Protein AF-A0A321L3Z3-F1 (afdb_monomer_lite)

pLDDT: mean 92.78, std 7.29, range [52.59, 97.62]

Secondary structure (DSSP, 8-state):
--------HHHHHHHHHHHHHTTS-HHHHHHHHHHHHHTPPPPHHHHHHHHHHHHHHHT--HHHHHHHHHHHHHHHHHHHHHHHH-

Foldseek 3Di:
DDDDDDDDPVVVVVLQVVCVVVVHGSVVSVVVVVVCVVPDDDDPCSVCVVVVVVCVVVVDDPVVVVVVVVVVVVVVVVVVVVVVVD

Radius of gyration: 24.61 Å; chains: 1; bounding box: 48×38×56 Å

Sequence (86 aa):
MTVTLELEPEVESLLEKRARADGCGVPDYVKKLIKKEVNRKRTFDEILAPFRQAIEKSGISDDELDSLFTEARKEVFKTKQERQQG

Structure (mmCIF, N/CA/C/O backbone):
data_AF-A0A321L3Z3-F1
#
_entry.id   AF-A0A321L3Z3-F1
#
loop_
_atom_site.group_PDB
_atom_site.id
_atom_site.type_symbol
_atom_site.label_atom_id
_atom_site.label_alt_id
_atom_site.label_comp_id
_atom_site.label_asym_id
_atom_site.label_entity_id
_atom_site.label_seq_id
_atom_site.pdbx_PDB_ins_code
_atom_site.Cartn_x
_atom_site.Cartn_y
_atom_site.Cartn_z
_atom_site.occupancy
_atom_site.B_iso_or_equiv
_atom_site.auth_seq_id
_atom_site.auth_comp_id
_atom_site.auth_asym_id
_atom_site.auth_atom_id
_atom_site.pdbx_PDB_model_num
ATOM 1 N N . MET A 1 1 ? 23.733 3.587 -0.956 1.00 87.00 1 MET A N 1
ATOM 2 C CA . MET A 1 1 ? 23.783 2.109 -1.000 1.00 87.00 1 MET A CA 1
ATOM 3 C C . MET A 1 1 ? 23.551 1.655 -2.430 1.00 87.00 1 MET A C 1
ATOM 5 O O . MET A 1 1 ? 22.831 2.348 -3.141 1.00 87.00 1 MET A O 1
ATOM 9 N N . THR A 1 2 ? 24.140 0.532 -2.830 1.00 89.50 2 THR A N 1
ATOM 10 C CA . THR A 1 2 ? 23.931 -0.083 -4.150 1.00 89.50 2 THR A CA 1
ATOM 11 C C . THR A 1 2 ? 23.245 -1.427 -3.944 1.00 89.50 2 THR A C 1
ATOM 13 O O . THR A 1 2 ? 23.595 -2.144 -3.010 1.00 89.50 2 THR A O 1
ATOM 16 N N . VAL A 1 3 ? 22.261 -1.740 -4.784 1.00 90.00 3 VAL A N 1
ATOM 17 C CA . VAL A 1 3 ? 21.541 -3.018 -4.785 1.00 90.00 3 VAL A CA 1
ATOM 18 C C . VAL A 1 3 ? 21.560 -3.549 -6.214 1.00 90.00 3 VAL A C 1
ATOM 20 O O . VAL A 1 3 ? 21.287 -2.787 -7.142 1.00 90.00 3 VAL A O 1
ATOM 23 N N . THR A 1 4 ? 21.882 -4.829 -6.376 1.00 93.50 4 THR A N 1
ATOM 24 C CA . THR A 1 4 ? 21.780 -5.549 -7.651 1.00 93.50 4 THR A CA 1
ATOM 25 C C . THR A 1 4 ? 20.498 -6.371 -7.629 1.00 93.50 4 THR A C 1
ATOM 27 O O . THR A 1 4 ? 20.210 -7.021 -6.626 1.00 93.50 4 THR A O 1
ATOM 30 N N . LEU A 1 5 ? 19.716 -6.308 -8.704 1.00 89.94 5 LEU A N 1
ATOM 31 C CA . LEU A 1 5 ? 18.448 -7.018 -8.847 1.00 89.94 5 LEU A CA 1
ATOM 32 C C . LEU A 1 5 ? 18.519 -7.873 -10.107 1.00 89.94 5 LEU A C 1
ATOM 34 O O . LEU A 1 5 ? 18.846 -7.355 -11.172 1.00 89.94 5 LEU A O 1
ATOM 38 N N . GLU A 1 6 ? 18.190 -9.152 -9.982 1.00 94.50 6 GLU A N 1
ATOM 39 C CA . GLU A 1 6 ? 17.920 -10.015 -11.128 1.00 94.50 6 GLU A CA 1
ATOM 40 C C . GLU A 1 6 ? 16.415 -9.977 -11.388 1.00 94.50 6 GLU A C 1
ATOM 42 O O . GLU A 1 6 ? 15.615 -10.207 -10.479 1.00 94.50 6 GLU A O 1
ATOM 47 N N . LEU A 1 7 ? 16.028 -9.603 -12.605 1.00 93.81 7 LEU A N 1
ATOM 48 C CA . LEU A 1 7 ? 14.632 -9.478 -13.007 1.00 93.81 7 LEU A CA 1
ATOM 49 C C . LEU A 1 7 ? 14.308 -10.556 -14.030 1.00 93.81 7 LEU A C 1
ATOM 51 O O . LEU A 1 7 ? 15.136 -10.901 -14.872 1.00 93.81 7 LEU A O 1
ATOM 55 N N . GLU A 1 8 ? 13.077 -11.053 -13.990 1.00 97.62 8 GLU A N 1
ATOM 56 C CA . GLU A 1 8 ? 12.567 -11.872 -15.082 1.00 97.62 8 GLU A CA 1
ATOM 57 C C . GLU A 1 8 ? 12.597 -11.060 -16.393 1.00 97.62 8 GLU A C 1
ATOM 59 O O . GLU A 1 8 ? 12.260 -9.867 -16.371 1.00 97.62 8 GLU A O 1
ATOM 64 N N . PRO A 1 9 ? 12.943 -11.671 -17.544 1.00 96.06 9 PRO A N 1
ATOM 65 C CA . PRO A 1 9 ? 13.095 -10.945 -18.809 1.00 96.06 9 PRO A CA 1
ATOM 66 C C . PRO A 1 9 ? 11.858 -10.132 -19.217 1.00 96.06 9 PRO A C 1
ATOM 68 O O . PRO A 1 9 ? 11.965 -9.051 -19.801 1.00 96.06 9 PRO A O 1
ATOM 71 N N . GLU A 1 10 ? 10.661 -10.627 -18.889 1.00 96.75 10 GLU A N 1
ATOM 72 C CA . GLU A 1 10 ? 9.408 -9.914 -19.143 1.00 96.75 10 GLU A CA 1
ATOM 73 C C . GLU A 1 10 ? 9.307 -8.622 -18.316 1.00 96.75 10 GLU A C 1
ATOM 75 O O . GLU A 1 10 ? 8.955 -7.561 -18.843 1.00 96.75 10 GLU A O 1
ATOM 80 N N . VAL A 1 11 ? 9.678 -8.687 -17.035 1.00 96.19 11 VAL A N 1
ATOM 81 C CA . VAL A 1 11 ? 9.676 -7.538 -16.123 1.00 96.19 11 VAL A CA 1
ATOM 82 C C . VAL A 1 11 ? 10.711 -6.506 -16.561 1.00 96.19 11 VAL A C 1
ATOM 84 O O . VAL A 1 11 ? 10.396 -5.316 -16.598 1.00 96.19 11 VAL A O 1
ATOM 87 N N . GLU A 1 12 ? 11.910 -6.944 -16.950 1.00 95.75 12 GLU A N 1
ATOM 88 C CA . GLU A 1 12 ? 12.954 -6.067 -17.490 1.00 95.75 12 GLU A CA 1
ATOM 89 C C . GLU A 1 12 ? 12.471 -5.336 -18.752 1.00 95.75 12 GLU A C 1
ATOM 91 O O . GLU A 1 12 ? 12.536 -4.106 -18.822 1.00 95.75 12 GLU A O 1
ATOM 96 N N . SER A 1 13 ? 11.865 -6.055 -19.703 1.00 96.44 13 SER A N 1
ATOM 97 C CA . SER A 1 13 ? 11.320 -5.453 -20.927 1.00 96.44 13 SER A CA 1
ATOM 98 C C . SER A 1 13 ? 10.244 -4.399 -20.637 1.00 96.44 13 SER A C 1
ATOM 100 O O . SER A 1 13 ? 10.225 -3.320 -21.243 1.00 96.44 13 SER A O 1
ATOM 102 N N . LEU A 1 14 ? 9.338 -4.678 -19.694 1.00 96.75 14 LEU A N 1
ATOM 103 C CA . LEU A 1 14 ? 8.308 -3.725 -19.272 1.00 96.75 14 LEU A CA 1
ATOM 104 C C . LEU A 1 14 ? 8.916 -2.496 -18.590 1.00 96.75 14 LEU A C 1
ATOM 106 O O . LEU A 1 14 ? 8.468 -1.371 -18.835 1.00 96.75 14 LEU A O 1
ATOM 110 N N . LEU A 1 15 ? 9.941 -2.695 -17.764 1.00 96.06 15 LEU A N 1
ATOM 111 C CA . LEU A 1 15 ? 10.657 -1.631 -17.074 1.00 96.06 15 LEU A CA 1
ATOM 112 C C . LEU A 1 15 ? 11.359 -0.701 -18.071 1.00 96.06 15 LEU A C 1
ATOM 114 O O . LEU A 1 15 ? 11.205 0.515 -17.975 1.00 96.06 15 LEU A O 1
ATOM 118 N N . GLU A 1 16 ? 12.047 -1.251 -19.074 1.00 96.12 16 GLU A N 1
ATOM 119 C CA . GLU A 1 16 ? 12.678 -0.464 -20.136 1.00 96.12 16 GLU A CA 1
ATOM 120 C C . GLU A 1 16 ? 11.667 0.347 -20.949 1.00 96.12 16 GLU A C 1
ATOM 122 O O . GLU A 1 16 ? 11.909 1.512 -21.271 1.00 96.12 16 GLU A O 1
ATOM 127 N N . LYS A 1 17 ? 10.529 -0.258 -21.313 1.00 97.50 17 LYS A N 1
ATOM 128 C CA . LYS A 1 17 ? 9.459 0.436 -22.048 1.00 97.50 17 LYS A CA 1
ATOM 129 C C . LYS A 1 17 ? 8.927 1.621 -21.247 1.00 97.50 17 LYS A C 1
ATOM 131 O O . LYS A 1 17 ? 8.794 2.712 -21.797 1.00 97.50 17 LYS A O 1
ATOM 136 N N . ARG A 1 18 ? 8.665 1.425 -19.953 1.00 97.31 18 ARG A N 1
ATOM 137 C CA . ARG A 1 18 ? 8.173 2.486 -19.063 1.00 97.31 18 ARG A CA 1
ATOM 138 C C . ARG A 1 18 ? 9.220 3.573 -18.827 1.00 97.31 18 ARG A C 1
ATOM 140 O O . ARG A 1 18 ? 8.880 4.746 -18.904 1.00 97.31 18 ARG A O 1
ATOM 147 N N . ALA A 1 19 ? 10.483 3.204 -18.622 1.00 97.19 19 ALA A N 1
ATOM 148 C CA . ALA A 1 19 ? 11.576 4.161 -18.465 1.00 97.19 19 ALA A CA 1
ATOM 149 C C . ALA A 1 19 ? 11.732 5.049 -19.713 1.00 97.19 19 ALA A C 1
ATOM 151 O O . ALA A 1 19 ? 11.788 6.275 -19.592 1.00 97.19 19 ALA A O 1
ATOM 152 N N . ARG A 1 20 ? 11.699 4.438 -20.910 1.00 96.81 20 ARG A N 1
ATOM 153 C CA . ARG A 1 20 ? 11.708 5.152 -22.197 1.00 96.81 20 ARG A CA 1
ATOM 154 C C . ARG A 1 20 ? 10.518 6.101 -22.343 1.00 96.81 20 ARG A C 1
ATOM 156 O O . ARG A 1 20 ? 10.718 7.236 -22.761 1.00 96.81 20 ARG A O 1
ATOM 163 N N . ALA A 1 21 ? 9.311 5.666 -21.978 1.00 96.69 21 ALA A N 1
ATOM 164 C CA . ALA A 1 21 ? 8.118 6.517 -22.008 1.00 96.69 21 ALA A CA 1
ATOM 165 C C . ALA A 1 21 ? 8.227 7.723 -21.052 1.00 96.69 21 ALA A C 1
ATOM 167 O O . ALA A 1 2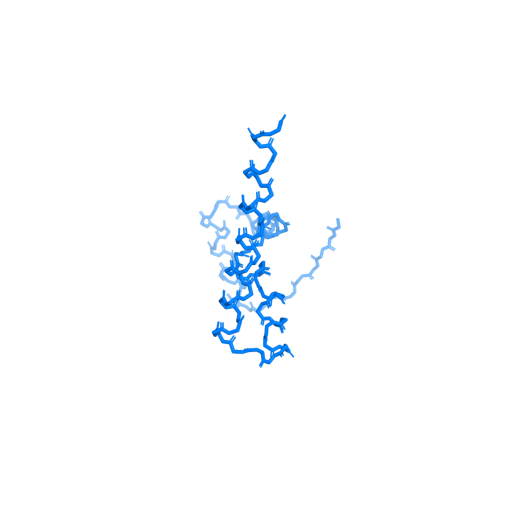1 ? 7.790 8.817 -21.393 1.00 96.69 21 ALA A O 1
ATOM 168 N N . ASP A 1 22 ? 8.883 7.542 -19.902 1.00 95.31 22 ASP A N 1
ATOM 169 C CA . ASP A 1 22 ? 9.197 8.598 -18.928 1.00 95.31 22 ASP A CA 1
ATOM 170 C C . ASP A 1 22 ? 10.424 9.455 -19.315 1.00 95.31 22 ASP A C 1
ATOM 172 O O . ASP A 1 22 ? 10.850 10.314 -18.535 1.00 95.31 22 ASP A O 1
ATOM 176 N N . GLY A 1 23 ? 11.030 9.210 -20.485 1.00 96.62 23 GLY A N 1
ATOM 177 C CA . GLY A 1 23 ? 12.195 9.943 -20.987 1.00 96.62 23 GLY A CA 1
ATOM 178 C C . GLY A 1 23 ? 13.462 9.763 -20.146 1.00 96.62 23 GLY A C 1
ATOM 179 O O . GLY A 1 23 ? 14.316 10.647 -20.129 1.00 96.62 23 GLY A O 1
ATOM 180 N N . CYS A 1 24 ? 13.588 8.657 -19.408 1.00 95.25 24 CYS A N 1
ATOM 181 C CA . CYS A 1 24 ? 14.731 8.400 -18.531 1.00 95.25 24 CYS A CA 1
ATOM 182 C C . CYS A 1 24 ? 15.302 6.986 -18.699 1.00 95.25 24 CYS A C 1
ATOM 184 O O . CYS A 1 24 ? 14.677 6.096 -19.269 1.00 95.25 24 CYS A O 1
ATOM 186 N N . GLY A 1 25 ? 16.526 6.778 -18.211 1.00 95.69 25 GLY A N 1
ATOM 187 C CA . GLY A 1 25 ? 17.130 5.448 -18.172 1.00 95.69 25 GLY A CA 1
ATOM 188 C C . GLY A 1 25 ? 16.484 4.558 -17.110 1.00 95.69 25 GLY A C 1
ATOM 189 O O . GLY A 1 25 ? 15.965 5.047 -16.103 1.00 95.69 25 GLY A O 1
ATOM 190 N N . VAL A 1 26 ? 16.583 3.238 -17.296 1.00 94.94 26 VAL A N 1
ATOM 191 C CA . VAL A 1 26 ? 16.093 2.236 -16.333 1.00 94.94 26 VAL A CA 1
ATOM 192 C C . VAL A 1 26 ? 16.559 2.513 -14.8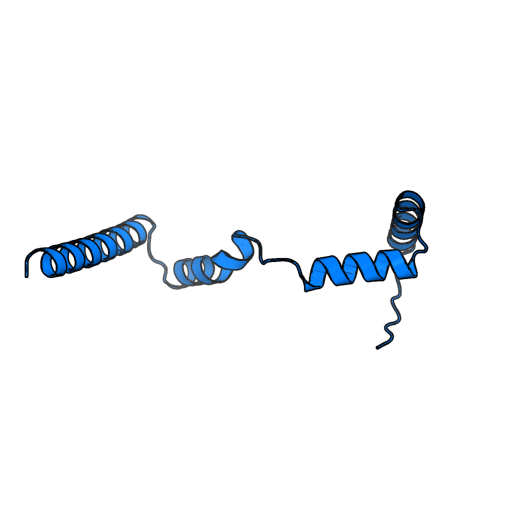94 1.00 94.94 26 VAL A C 1
ATOM 194 O O . VAL A 1 26 ? 15.702 2.529 -14.010 1.00 94.94 26 VAL A O 1
ATOM 197 N N . PRO A 1 27 ? 17.846 2.821 -14.614 1.00 94.19 27 PRO A N 1
ATOM 198 C CA . PRO A 1 27 ? 18.285 3.083 -13.243 1.00 94.19 27 PRO A CA 1
ATOM 199 C C . PRO A 1 27 ? 17.551 4.252 -12.577 1.00 94.19 27 PRO A C 1
ATOM 201 O O . PRO A 1 27 ? 17.207 4.178 -11.398 1.00 94.19 27 PRO A O 1
ATOM 204 N N . ASP A 1 28 ? 17.278 5.328 -13.314 1.00 95.31 28 ASP A N 1
ATOM 205 C CA . ASP A 1 28 ? 16.590 6.495 -12.758 1.00 95.31 28 ASP A CA 1
ATOM 206 C C . ASP A 1 28 ? 15.090 6.257 -12.613 1.00 95.31 28 ASP A C 1
ATOM 208 O O . ASP A 1 28 ? 14.486 6.716 -11.641 1.00 95.31 28 ASP A O 1
ATOM 212 N N . TYR A 1 29 ? 14.501 5.475 -13.516 1.00 95.94 29 TYR A N 1
ATOM 213 C CA . TYR A 1 29 ? 13.127 5.014 -13.376 1.00 95.94 29 TYR A CA 1
ATOM 214 C C . TYR A 1 29 ? 12.951 4.148 -12.118 1.00 95.94 29 TYR A C 1
ATOM 216 O O . TYR A 1 29 ? 12.069 4.418 -11.301 1.00 95.94 29 TYR A O 1
ATOM 224 N N . VAL A 1 30 ? 13.848 3.184 -11.880 1.00 95.19 30 VAL A N 1
ATOM 225 C CA . VAL A 1 30 ? 13.842 2.346 -10.666 1.00 95.19 30 VAL A CA 1
ATOM 226 C C . VAL A 1 30 ? 14.004 3.196 -9.405 1.00 95.19 30 VAL A C 1
ATOM 228 O O . VAL A 1 30 ? 13.237 3.034 -8.457 1.00 95.19 30 VAL A O 1
ATOM 231 N N . LYS A 1 31 ? 14.930 4.167 -9.392 1.00 94.62 31 LYS A N 1
ATOM 232 C CA . LYS A 1 31 ? 15.071 5.106 -8.262 1.00 94.62 31 LYS A CA 1
ATOM 233 C C . LYS A 1 31 ? 13.778 5.880 -7.991 1.00 94.62 31 LYS A C 1
ATOM 235 O O . LYS A 1 31 ? 13.406 6.041 -6.829 1.00 94.62 31 LYS A O 1
ATOM 240 N N . LYS A 1 32 ? 13.086 6.361 -9.033 1.00 94.44 32 LYS A N 1
ATOM 241 C CA . LYS A 1 32 ? 11.794 7.058 -8.893 1.00 94.44 32 LYS A CA 1
ATOM 242 C C . LYS A 1 32 ? 10.729 6.141 -8.294 1.00 94.44 32 LYS A C 1
ATOM 244 O O . LYS A 1 32 ? 10.028 6.570 -7.379 1.00 94.44 32 LYS A O 1
ATOM 249 N N . LEU A 1 33 ? 10.629 4.897 -8.768 1.00 94.69 33 LEU A N 1
ATOM 250 C CA . LEU A 1 33 ? 9.685 3.910 -8.240 1.00 94.69 33 LEU A CA 1
ATOM 251 C C . LEU A 1 33 ? 9.952 3.608 -6.766 1.00 94.69 33 LEU A C 1
ATOM 253 O O . LEU A 1 33 ? 9.034 3.711 -5.957 1.00 94.69 33 LEU A O 1
ATOM 257 N N . ILE A 1 34 ? 11.207 3.337 -6.401 1.00 94.75 34 ILE A N 1
ATOM 258 C CA . ILE A 1 34 ? 11.594 3.103 -5.005 1.00 94.75 34 ILE A CA 1
ATOM 259 C C . ILE A 1 34 ? 11.256 4.330 -4.159 1.00 94.75 34 ILE A C 1
ATOM 261 O O . ILE A 1 34 ? 10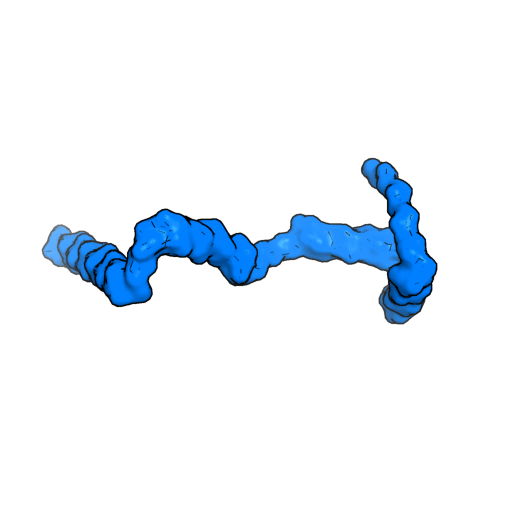.617 4.195 -3.123 1.00 94.75 34 ILE A O 1
ATOM 265 N N . LYS A 1 35 ? 11.611 5.542 -4.608 1.00 95.00 35 LYS A N 1
ATOM 266 C CA . LYS A 1 35 ? 11.298 6.781 -3.880 1.00 95.00 35 LYS A CA 1
ATOM 267 C C . LYS A 1 35 ? 9.792 6.961 -3.682 1.00 95.00 35 LYS A C 1
ATOM 269 O O . LYS A 1 35 ? 9.375 7.406 -2.615 1.00 95.00 35 LYS A O 1
ATOM 274 N N . LYS A 1 36 ? 8.981 6.647 -4.692 1.00 93.62 36 LYS A N 1
ATOM 275 C CA . LYS A 1 36 ? 7.519 6.700 -4.595 1.00 93.62 36 LYS 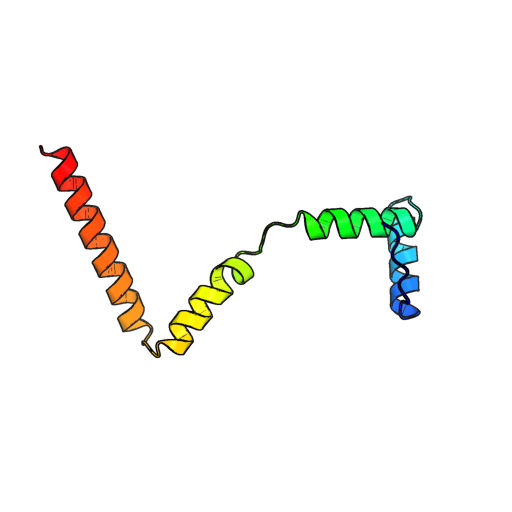A CA 1
ATOM 276 C C . LYS A 1 36 ? 7.005 5.689 -3.571 1.00 93.62 36 LYS A C 1
ATOM 278 O O . LYS A 1 36 ? 6.173 6.053 -2.749 1.00 93.62 36 LYS A O 1
ATOM 283 N N . GLU A 1 37 ? 7.523 4.467 -3.608 1.00 93.50 37 GLU A N 1
ATOM 284 C CA . GLU A 1 37 ? 7.100 3.372 -2.736 1.00 93.50 37 GLU A CA 1
ATOM 285 C C . GLU A 1 37 ? 7.468 3.628 -1.271 1.00 93.50 37 GLU A C 1
ATOM 287 O O . GLU A 1 37 ? 6.607 3.559 -0.404 1.00 93.50 37 GLU A O 1
ATOM 292 N N . VAL A 1 38 ? 8.708 4.033 -0.978 1.00 93.12 38 VAL A N 1
ATOM 293 C CA . VAL A 1 38 ? 9.142 4.294 0.411 1.00 93.12 38 VAL A CA 1
ATOM 294 C C . VAL A 1 38 ? 8.444 5.497 1.044 1.00 93.12 38 VAL A C 1
ATOM 296 O O . VAL A 1 38 ? 8.329 5.570 2.262 1.00 93.12 38 VAL A O 1
ATOM 299 N N . ASN A 1 39 ? 7.977 6.447 0.229 1.00 92.56 39 ASN A N 1
ATOM 300 C CA . ASN A 1 39 ? 7.220 7.609 0.698 1.00 92.56 39 ASN A CA 1
ATOM 301 C C . ASN A 1 39 ? 5.706 7.413 0.583 1.00 92.56 39 ASN A C 1
ATOM 303 O O . ASN A 1 39 ? 4.948 8.357 0.841 1.00 92.56 39 ASN A O 1
ATOM 307 N N . ARG A 1 40 ? 5.234 6.231 0.165 1.00 92.88 40 ARG A N 1
ATOM 308 C CA . ARG A 1 40 ? 3.799 6.012 0.032 1.00 92.88 40 ARG A CA 1
ATOM 309 C C . ARG A 1 40 ? 3.153 6.067 1.407 1.00 92.88 40 ARG A C 1
ATOM 311 O O . ARG A 1 40 ? 3.640 5.504 2.386 1.00 92.88 40 ARG A O 1
ATOM 318 N N . LYS A 1 41 ? 2.008 6.736 1.475 1.00 92.50 41 LYS A N 1
ATOM 319 C CA . LYS A 1 41 ? 1.139 6.620 2.642 1.00 92.50 41 LYS A CA 1
ATOM 320 C C . LYS A 1 41 ? 0.516 5.228 2.626 1.00 92.50 41 LYS A C 1
ATOM 322 O O . LYS A 1 41 ? 0.199 4.709 1.554 1.00 92.50 41 LYS A O 1
ATOM 327 N N . ARG A 1 42 ? 0.328 4.643 3.810 1.00 91.06 42 ARG A N 1
ATOM 328 C CA . ARG A 1 42 ? -0.462 3.416 3.937 1.00 91.06 42 ARG A CA 1
ATOM 329 C C . ARG A 1 42 ? -1.853 3.657 3.364 1.00 91.06 42 ARG A C 1
ATOM 331 O O . ARG A 1 42 ? -2.443 4.719 3.575 1.00 91.06 42 ARG A O 1
ATOM 338 N N . THR A 1 43 ? -2.352 2.674 2.637 1.00 92.25 43 THR A N 1
ATOM 339 C CA . THR A 1 43 ? -3.739 2.653 2.186 1.00 92.25 43 THR A CA 1
ATOM 340 C C . THR A 1 43 ? -4.669 2.509 3.386 1.00 92.25 43 THR A C 1
ATOM 342 O O . THR A 1 43 ? -4.265 2.054 4.458 1.00 92.25 43 THR A O 1
ATOM 345 N N . PHE A 1 44 ? -5.932 2.893 3.212 1.00 93.38 44 PHE A N 1
ATOM 346 C CA . PHE A 1 44 ? -6.940 2.716 4.255 1.00 93.38 44 PHE A CA 1
ATOM 347 C C . PHE A 1 44 ? -7.062 1.246 4.682 1.00 93.38 44 PHE A C 1
ATOM 349 O O . PHE A 1 44 ? -7.162 0.956 5.872 1.00 93.38 44 PHE A O 1
ATOM 356 N N . ASP A 1 45 ? -6.934 0.316 3.734 1.00 95.25 45 ASP A N 1
ATOM 357 C CA . ASP A 1 45 ? -6.949 -1.113 4.027 1.00 95.25 45 ASP A CA 1
ATOM 358 C C . ASP A 1 45 ? -5.751 -1.588 4.842 1.00 95.25 45 ASP A C 1
ATOM 360 O O . ASP A 1 45 ? -5.922 -2.362 5.779 1.00 95.25 45 ASP A O 1
ATOM 364 N N . GLU A 1 46 ? -4.546 -1.105 4.551 1.00 94.50 46 GLU A N 1
ATOM 365 C CA . GLU A 1 46 ? -3.367 -1.424 5.365 1.00 94.50 46 GLU A CA 1
ATOM 366 C C . GLU A 1 46 ? -3.455 -0.814 6.767 1.00 94.50 46 GLU A C 1
ATOM 368 O O . GLU A 1 46 ? -2.936 -1.380 7.728 1.00 94.50 46 GLU A O 1
ATOM 373 N N . ILE A 1 47 ? -4.107 0.345 6.895 1.00 96.75 47 ILE A N 1
ATOM 374 C CA . ILE A 1 47 ? -4.357 0.980 8.191 1.00 96.75 47 ILE A CA 1
ATOM 375 C C . ILE A 1 47 ? -5.366 0.160 9.003 1.00 96.75 47 ILE A C 1
ATOM 377 O O . ILE A 1 47 ? -5.158 -0.027 10.200 1.00 96.75 47 ILE A O 1
ATOM 381 N N . LEU A 1 48 ? -6.431 -0.342 8.371 1.00 96.69 48 LEU A N 1
ATOM 382 C CA . LEU A 1 48 ? -7.491 -1.099 9.041 1.00 96.69 48 LEU A CA 1
ATOM 383 C C . LEU A 1 48 ? -7.207 -2.594 9.198 1.00 96.69 48 LEU A C 1
ATOM 385 O O . LEU A 1 48 ? -7.879 -3.244 9.998 1.00 96.69 48 LEU A O 1
ATOM 389 N N . ALA A 1 49 ? -6.235 -3.158 8.480 1.00 97.00 49 ALA A N 1
ATOM 390 C CA . ALA A 1 49 ? -5.921 -4.584 8.553 1.00 97.00 49 ALA A CA 1
ATOM 391 C C . ALA A 1 49 ? -5.702 -5.097 9.994 1.00 97.00 49 ALA A C 1
ATOM 393 O O . ALA A 1 49 ? -6.319 -6.106 10.338 1.00 97.00 49 ALA A O 1
ATOM 394 N N . PRO A 1 50 ? -4.939 -4.414 10.876 1.00 96.75 50 PRO A N 1
ATOM 395 C CA . PRO A 1 50 ? -4.768 -4.865 12.258 1.00 96.75 50 PRO A CA 1
ATOM 396 C C . PRO A 1 50 ? -6.073 -4.847 13.060 1.00 96.75 50 PRO A C 1
ATOM 398 O O . PRO A 1 50 ? -6.311 -5.741 13.865 1.00 96.75 50 PRO A O 1
ATOM 401 N N . PHE A 1 51 ? -6.930 -3.846 12.828 1.00 94.75 51 PHE A N 1
ATOM 402 C CA . PHE A 1 51 ? -8.228 -3.754 13.491 1.00 94.75 51 PHE A CA 1
ATOM 403 C C . PHE A 1 51 ? -9.143 -4.901 13.056 1.00 94.75 51 PHE A C 1
ATOM 405 O O . PHE A 1 51 ? -9.667 -5.607 13.908 1.00 94.75 51 PHE A O 1
ATOM 412 N N . ARG A 1 52 ? -9.259 -5.162 11.747 1.00 94.62 52 ARG A N 1
ATOM 413 C CA . ARG A 1 52 ? -10.060 -6.285 11.226 1.00 94.62 52 ARG A CA 1
ATOM 414 C C . ARG A 1 52 ? -9.599 -7.632 11.783 1.00 94.62 52 ARG A C 1
ATOM 416 O O . ARG A 1 52 ? -10.429 -8.419 12.216 1.00 94.62 52 ARG A O 1
ATOM 423 N N . GLN A 1 53 ? -8.286 -7.852 11.861 1.00 96.25 53 GLN A N 1
ATOM 424 C CA . GLN A 1 53 ? -7.725 -9.051 12.491 1.00 96.25 53 GLN A CA 1
ATOM 425 C C . GLN A 1 53 ? -8.058 -9.149 13.984 1.00 96.25 53 GLN A C 1
ATOM 427 O O . GLN A 1 53 ? -8.231 -10.250 14.497 1.00 96.25 53 GLN A O 1
ATOM 432 N N . ALA A 1 54 ? -8.108 -8.026 14.704 1.00 95.31 54 ALA A N 1
ATOM 433 C CA . ALA A 1 54 ? -8.473 -8.022 16.116 1.00 95.31 54 ALA A CA 1
ATOM 434 C C . ALA A 1 54 ? -9.950 -8.383 16.323 1.00 95.31 54 ALA A C 1
ATOM 436 O O . ALA A 1 54 ? -10.240 -9.169 17.217 1.00 95.31 54 ALA A O 1
ATOM 437 N N . ILE A 1 55 ? -10.845 -7.870 15.472 1.00 95.12 55 ILE A N 1
ATOM 438 C CA . ILE A 1 55 ? -12.276 -8.212 15.485 1.00 95.12 55 ILE A CA 1
ATOM 439 C C . ILE A 1 55 ? -12.487 -9.695 15.166 1.00 95.12 55 ILE A C 1
ATOM 441 O O . ILE A 1 55 ? -13.179 -10.401 15.893 1.00 95.12 55 ILE A O 1
ATOM 445 N N . GLU A 1 56 ? -11.828 -10.200 14.122 1.00 95.06 56 GLU A N 1
ATOM 446 C CA . GLU A 1 56 ? -11.903 -11.619 13.762 1.00 95.06 56 GLU A CA 1
ATOM 447 C C . GLU A 1 56 ? -11.412 -12.517 14.909 1.00 95.06 56 GLU A C 1
ATOM 449 O O . GLU A 1 56 ? -12.055 -13.504 15.256 1.00 95.06 56 GLU A O 1
ATOM 454 N N . LYS A 1 57 ? -10.305 -12.139 15.563 1.00 97.00 57 LYS A N 1
ATOM 455 C CA . LYS A 1 57 ? -9.769 -12.866 16.723 1.00 97.00 57 LYS A CA 1
ATOM 456 C C . LYS A 1 57 ? -10.629 -12.750 17.976 1.00 97.00 57 LYS A C 1
ATOM 458 O O . LYS A 1 57 ? -10.578 -13.658 18.802 1.00 97.00 57 LYS A O 1
ATOM 463 N N . SER A 1 58 ? -11.358 -11.650 18.161 1.00 95.50 58 SER A N 1
ATOM 464 C CA . SER A 1 58 ? -12.241 -11.491 19.318 1.00 95.50 58 SER A CA 1
ATOM 465 C C . SER A 1 58 ? -13.515 -12.320 19.185 1.00 95.50 58 SER A C 1
ATOM 467 O O . SER A 1 58 ? -14.148 -12.590 20.199 1.00 95.50 58 SER A O 1
ATOM 469 N N . GLY A 1 59 ? -13.877 -12.734 17.964 1.00 96.1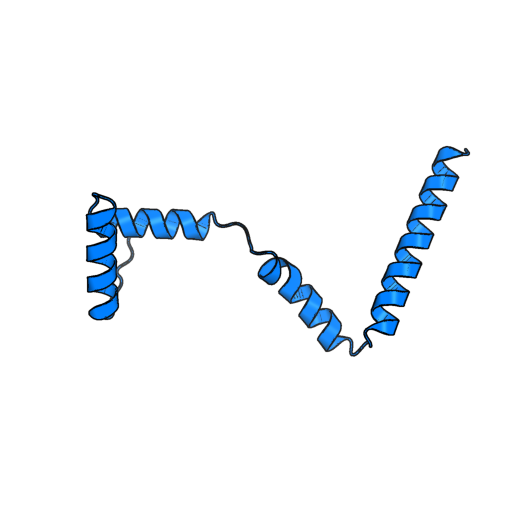2 59 GLY A N 1
ATOM 470 C CA . GLY A 1 59 ? -15.041 -13.583 17.707 1.00 96.12 59 GLY A CA 1
ATOM 471 C C . GLY A 1 59 ? -16.379 -12.904 18.000 1.00 96.12 59 GLY A C 1
ATOM 472 O O . GLY A 1 59 ? -17.381 -13.595 18.155 1.00 96.12 59 GLY A O 1
ATOM 473 N N . ILE A 1 60 ? -16.388 -11.572 18.100 1.00 96.56 60 ILE A N 1
ATOM 474 C CA . ILE A 1 60 ? -17.611 -10.801 18.325 1.00 96.56 60 ILE A CA 1
ATOM 475 C C . ILE A 1 60 ? -18.414 -10.726 17.029 1.00 96.56 60 ILE A C 1
ATOM 477 O O . ILE A 1 60 ? -17.851 -10.691 15.933 1.00 96.56 60 ILE A O 1
ATOM 481 N N . SER A 1 61 ? -19.728 -10.682 17.169 1.00 95.12 61 SER A N 1
ATOM 482 C CA . SER A 1 61 ? -20.646 -10.421 16.068 1.00 95.12 61 SER A CA 1
ATOM 483 C C . SER A 1 61 ? -20.636 -8.946 15.654 1.00 95.12 61 SER A C 1
ATOM 485 O O . SER A 1 61 ? -20.207 -8.062 16.403 1.00 95.12 61 SER A O 1
ATOM 487 N N . ASP A 1 62 ? -21.164 -8.671 14.462 1.00 93.50 62 ASP A N 1
ATOM 488 C CA . ASP A 1 62 ? -21.323 -7.302 13.963 1.00 93.50 62 ASP A CA 1
ATOM 489 C C . ASP A 1 62 ? -22.238 -6.460 14.872 1.00 93.50 62 ASP A C 1
ATOM 491 O O . ASP A 1 62 ? -21.949 -5.287 15.115 1.00 93.50 62 ASP A O 1
ATOM 495 N N . ASP A 1 63 ? -23.290 -7.060 15.440 1.00 96.62 63 ASP A N 1
ATOM 496 C CA . ASP A 1 63 ? -24.222 -6.383 16.355 1.00 96.62 63 ASP A CA 1
ATOM 497 C C . ASP A 1 63 ? -23.549 -5.996 17.685 1.00 96.62 63 ASP A C 1
ATOM 499 O O . ASP A 1 63 ? -23.794 -4.918 18.242 1.00 96.62 63 ASP A O 1
ATOM 503 N N . GLU A 1 64 ? -22.665 -6.854 18.202 1.00 96.25 64 GLU A N 1
ATOM 504 C CA . GLU A 1 64 ? -21.867 -6.563 19.399 1.00 96.25 64 GLU A CA 1
ATOM 505 C C . GLU A 1 64 ? -20.844 -5.454 19.132 1.00 96.25 64 GLU A C 1
ATOM 507 O O . GLU A 1 64 ? -20.642 -4.574 19.974 1.00 96.25 64 GLU A O 1
ATOM 512 N N . LEU A 1 65 ? -20.232 -5.451 17.944 1.00 95.56 65 LEU A N 1
ATOM 513 C CA . LEU A 1 65 ? -19.324 -4.388 17.529 1.00 95.56 65 LEU A CA 1
ATOM 514 C C . LEU A 1 65 ? -20.051 -3.041 17.383 1.00 95.56 65 LEU A C 1
ATOM 516 O O . LEU A 1 65 ? -19.538 -2.018 17.846 1.00 95.56 65 LEU A O 1
ATOM 520 N N . ASP A 1 66 ? -21.243 -3.022 16.783 1.00 96.00 66 ASP A N 1
ATOM 521 C CA . ASP A 1 66 ? -22.054 -1.804 16.664 1.00 96.00 66 ASP A CA 1
ATOM 522 C C . ASP A 1 66 ? -22.473 -1.262 18.039 1.00 96.00 66 ASP A C 1
ATOM 524 O O . ASP A 1 66 ? -22.357 -0.059 18.314 1.00 96.00 66 ASP A O 1
ATOM 528 N N . SER A 1 67 ? -22.870 -2.161 18.942 1.00 96.31 67 SER A N 1
ATOM 529 C CA . SER A 1 67 ? -23.227 -1.817 20.321 1.00 96.31 67 SER A CA 1
ATOM 530 C C . SER A 1 67 ? -22.053 -1.162 21.054 1.00 96.31 67 SER A C 1
ATOM 532 O O . SER A 1 67 ? -22.216 -0.077 21.621 1.00 96.31 67 SER A O 1
ATOM 534 N N . LEU A 1 68 ? -20.847 -1.734 20.943 1.00 94.19 68 LEU A N 1
ATOM 535 C CA . LEU A 1 68 ? -19.622 -1.189 21.536 1.00 94.19 68 LEU A CA 1
ATOM 536 C C . LEU A 1 68 ? -19.336 0.247 21.062 1.00 94.19 68 LEU A C 1
ATOM 538 O O . LEU A 1 68 ? -19.049 1.138 21.868 1.00 94.19 68 LEU A O 1
ATOM 542 N N . PHE A 1 69 ? -19.432 0.508 19.754 1.00 94.69 69 PHE A N 1
ATOM 543 C CA . PHE A 1 69 ? -19.221 1.856 19.215 1.00 94.69 69 PHE A CA 1
ATOM 544 C C . PHE A 1 69 ? -20.312 2.836 19.645 1.00 94.69 69 PHE A C 1
ATOM 546 O O . PHE A 1 69 ? -20.026 4.008 19.921 1.00 94.69 69 PHE A O 1
ATOM 553 N N . THR A 1 70 ? -21.561 2.381 19.689 1.00 96.19 70 THR A N 1
ATOM 554 C CA . THR A 1 70 ? -22.702 3.198 20.100 1.00 96.19 70 THR A CA 1
ATOM 555 C C . THR A 1 70 ? -22.576 3.635 21.557 1.00 96.19 70 THR A C 1
ATOM 557 O O . THR A 1 70 ? -22.799 4.809 21.868 1.00 96.19 70 THR A O 1
ATOM 560 N N . GLU A 1 71 ? -22.180 2.729 22.446 1.00 95.25 71 GLU A N 1
ATOM 561 C CA . GLU A 1 71 ? -21.948 3.025 23.861 1.00 95.25 71 GLU A CA 1
ATOM 562 C C . GLU A 1 71 ? -20.793 4.011 24.048 1.00 95.25 71 GLU A C 1
ATOM 564 O O . GLU A 1 71 ? -20.996 5.079 24.633 1.00 95.25 71 GLU A O 1
ATOM 569 N N . ALA A 1 72 ? -19.636 3.749 23.432 1.00 94.38 72 ALA A N 1
ATOM 570 C CA . ALA A 1 72 ? -18.481 4.645 23.503 1.00 94.38 72 ALA A CA 1
ATOM 571 C C . ALA A 1 72 ? -18.806 6.070 23.005 1.00 94.38 72 ALA A C 1
ATOM 573 O O . ALA A 1 72 ? -18.375 7.070 23.588 1.00 94.38 72 ALA A O 1
ATOM 574 N N . ARG A 1 73 ? -19.614 6.203 21.941 1.00 93.94 73 ARG A N 1
ATOM 575 C CA . ARG A 1 73 ? -20.069 7.515 21.443 1.00 93.94 73 ARG A CA 1
ATOM 576 C C . ARG A 1 73 ? -20.972 8.239 22.438 1.00 93.94 73 ARG A C 1
ATOM 578 O O . ARG A 1 73 ? -20.821 9.451 22.611 1.00 93.94 73 ARG A O 1
ATOM 585 N N . LYS A 1 74 ? -21.908 7.527 23.075 1.00 94.44 74 LYS A N 1
ATOM 586 C CA . LYS A 1 74 ? -22.815 8.104 24.082 1.00 94.44 74 LYS A CA 1
ATOM 587 C C . LYS A 1 74 ? -22.035 8.646 25.277 1.00 94.44 74 LYS A C 1
ATOM 589 O O . LYS A 1 74 ? -22.344 9.740 25.745 1.00 94.44 74 LYS A O 1
ATOM 594 N N . GLU A 1 75 ? -21.019 7.924 25.737 1.00 91.62 75 GLU A N 1
ATOM 595 C CA . GLU A 1 75 ? -20.164 8.356 26.848 1.00 91.62 75 GLU A CA 1
ATOM 596 C C . GLU A 1 75 ? -19.412 9.649 26.521 1.00 91.62 75 GLU A C 1
ATOM 598 O O . GLU A 1 75 ? -19.523 10.631 27.255 1.00 91.62 75 GLU A O 1
ATOM 603 N N . VAL A 1 76 ? -18.738 9.708 25.366 1.00 92.38 76 VAL A N 1
ATOM 604 C CA . VAL A 1 76 ? -18.025 10.921 24.926 1.00 92.38 76 VAL A CA 1
ATOM 605 C C . VAL A 1 76 ? -18.973 12.115 24.791 1.00 92.38 76 VAL A C 1
ATOM 607 O O . VAL A 1 76 ? -18.605 13.245 25.125 1.00 92.38 76 VAL A O 1
ATOM 610 N N . PHE A 1 77 ? -20.192 11.889 24.295 1.00 89.69 77 PHE A N 1
ATOM 611 C CA . PHE A 1 77 ? -21.197 12.940 24.169 1.00 89.69 77 PHE A CA 1
ATOM 612 C C . PHE A 1 77 ? -21.624 13.497 25.533 1.00 89.69 77 PHE A C 1
ATOM 614 O O . PHE A 1 77 ? -21.636 14.718 25.702 1.00 89.69 77 PHE A O 1
ATOM 621 N N . LYS A 1 78 ? -21.894 12.628 26.517 1.00 88.31 78 LYS A N 1
ATOM 622 C CA . LYS A 1 78 ? -22.225 13.038 27.892 1.00 88.31 78 LYS A CA 1
ATOM 623 C C . LYS A 1 78 ? -21.109 13.877 28.513 1.00 88.31 78 LYS A C 1
ATOM 625 O O . LYS A 1 78 ? -21.359 15.003 28.931 1.00 88.31 78 LYS A O 1
ATOM 630 N N . THR A 1 79 ? -19.861 13.408 28.448 1.00 87.19 79 THR A N 1
ATOM 631 C CA . THR A 1 79 ? -18.709 14.142 29.001 1.00 87.19 79 THR A CA 1
ATOM 632 C C . THR A 1 79 ? -18.515 15.515 28.349 1.00 87.19 79 THR A C 1
ATOM 634 O O . THR A 1 79 ? -18.115 16.475 29.008 1.00 87.19 79 THR A O 1
ATOM 637 N N . LYS A 1 80 ? -18.787 15.650 27.043 1.00 85.12 80 LYS A N 1
ATOM 638 C CA . LYS A 1 80 ? -18.718 16.953 26.361 1.00 85.12 80 LYS A CA 1
ATOM 639 C C . LYS A 1 80 ? -19.810 17.917 26.819 1.00 85.12 80 LYS A C 1
ATOM 641 O O . LYS A 1 80 ? -19.522 19.106 26.916 1.00 85.12 80 LYS A O 1
ATOM 646 N N . GLN A 1 81 ? -21.025 17.433 27.078 1.00 81.50 81 GLN A N 1
ATOM 647 C CA . GLN A 1 81 ? -22.108 18.271 27.600 1.00 81.50 81 GLN A CA 1
ATOM 648 C C . GLN A 1 81 ? -21.825 18.735 29.029 1.00 81.50 81 GLN A C 1
ATOM 650 O O . GLN A 1 81 ? -21.983 19.916 29.320 1.00 81.50 81 GLN A O 1
ATOM 655 N N . GLU A 1 82 ? -21.333 17.842 29.885 1.00 81.62 82 GLU A N 1
ATOM 656 C CA . GLU A 1 82 ? -20.971 18.162 31.272 1.00 81.62 82 GLU A CA 1
ATOM 657 C C . GLU A 1 82 ? -19.896 19.258 31.344 1.00 81.62 82 GLU A C 1
ATOM 659 O O . GLU A 1 82 ? -19.995 20.169 32.158 1.00 81.62 82 GLU A O 1
ATOM 664 N N . ARG A 1 83 ? -18.912 19.241 30.434 1.00 77.44 83 ARG A N 1
ATOM 665 C CA . ARG A 1 83 ? -17.865 20.279 30.339 1.00 77.44 83 ARG A CA 1
ATOM 666 C C . ARG A 1 83 ? -18.330 21.624 29.774 1.00 77.44 83 ARG A C 1
ATOM 668 O O . ARG A 1 83 ? -17.569 22.579 29.840 1.00 77.44 83 ARG A O 1
ATOM 675 N N . GLN A 1 84 ? -19.502 21.691 29.145 1.00 68.62 84 GLN A N 1
ATOM 676 C CA . GLN A 1 84 ? -20.051 22.935 28.585 1.00 68.62 84 GLN A CA 1
ATOM 677 C C . GLN A 1 84 ? -21.085 23.594 29.506 1.00 68.62 84 GLN A C 1
ATOM 679 O O . GLN A 1 84 ? -21.463 24.735 29.260 1.00 68.62 84 GLN A O 1
ATOM 684 N N . GLN A 1 85 ? -21.565 22.878 30.527 1.00 58.94 85 GLN A N 1
ATOM 685 C CA . GLN A 1 85 ? -22.595 23.346 31.461 1.00 58.94 85 GLN A CA 1
ATOM 686 C C . GLN A 1 85 ? -22.056 23.662 32.86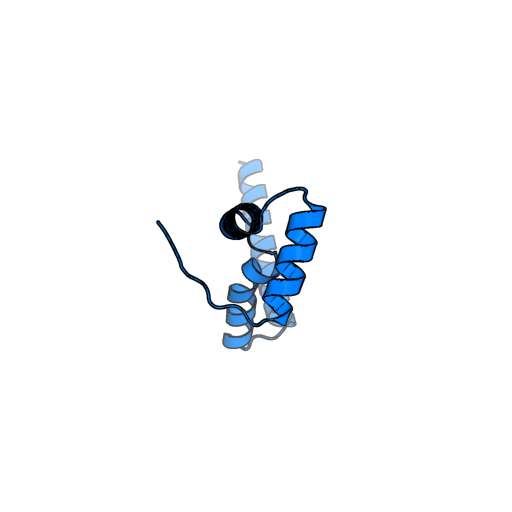8 1.00 58.94 85 GLN A C 1
ATOM 688 O O . GLN A 1 85 ? -22.832 24.105 33.713 1.00 58.94 85 GLN A O 1
ATOM 693 N N . GLY A 1 86 ? -20.761 23.445 33.119 1.00 52.59 86 GLY A N 1
ATOM 694 C CA . GLY A 1 86 ? -20.043 23.877 34.326 1.00 52.59 86 GLY A CA 1
ATOM 695 C C . GLY A 1 86 ? -19.039 24.972 34.009 1.00 52.59 86 GLY A C 1
ATOM 696 O O . GLY A 1 86 ? -18.827 25.825 34.897 1.00 52.59 86 GLY A O 1
#